Protein AF-A0A1Q7M6S1-F1 (afdb_monomer_lite)

Structure (mmCIF, N/CA/C/O backbone):
data_AF-A0A1Q7M6S1-F1
#
_entry.id   AF-A0A1Q7M6S1-F1
#
loop_
_atom_site.group_PDB
_atom_site.id
_atom_site.type_symbol
_atom_site.label_atom_id
_atom_site.label_alt_id
_atom_site.label_comp_id
_atom_site.label_asym_id
_atom_site.label_entity_id
_atom_site.label_seq_id
_atom_site.pdbx_PDB_ins_code
_atom_site.Cartn_x
_atom_site.Cartn_y
_atom_site.Cartn_z
_atom_site.occupancy
_atom_site.B_iso_or_equiv
_atom_site.auth_seq_id
_atom_site.auth_comp_id
_atom_site.auth_asym_id
_atom_site.auth_atom_id
_atom_site.pdbx_PDB_model_num
ATOM 1 N N . MET A 1 1 ? 21.112 -26.395 -6.728 1.00 44.16 1 MET A N 1
ATOM 2 C CA . MET A 1 1 ? 20.713 -24.973 -6.619 1.00 44.16 1 MET A CA 1
ATOM 3 C C . MET A 1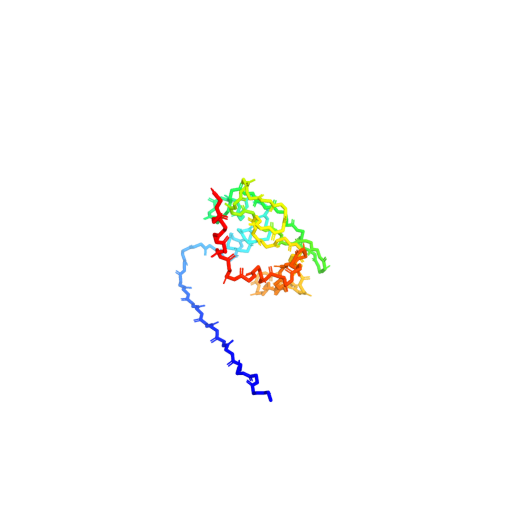 1 ? 20.182 -24.736 -5.214 1.00 44.16 1 MET A C 1
ATOM 5 O O . MET A 1 1 ? 19.075 -25.158 -4.916 1.00 44.16 1 MET A O 1
ATOM 9 N N . THR A 1 2 ? 20.977 -24.149 -4.324 1.00 46.16 2 THR A N 1
ATOM 10 C CA . THR A 1 2 ? 20.564 -23.868 -2.939 1.00 46.16 2 THR A CA 1
ATOM 11 C C . THR A 1 2 ? 19.919 -22.485 -2.897 1.00 46.16 2 THR A C 1
ATOM 13 O O . THR A 1 2 ? 20.611 -21.471 -2.947 1.00 46.16 2 THR A O 1
ATOM 16 N N . SER A 1 3 ? 18.586 -22.425 -2.869 1.00 63.75 3 SER A N 1
ATOM 17 C CA . SER A 1 3 ? 17.867 -21.166 -2.655 1.00 63.75 3 SER A CA 1
ATOM 18 C C . SER A 1 3 ? 17.940 -20.809 -1.169 1.00 63.75 3 SER A C 1
ATOM 20 O O . SER A 1 3 ? 17.355 -21.491 -0.333 1.00 63.75 3 SER A O 1
ATOM 22 N N . SER A 1 4 ? 18.712 -19.778 -0.823 1.00 74.31 4 SER A N 1
ATOM 23 C CA . SER A 1 4 ? 18.785 -19.257 0.546 1.00 74.31 4 SER A CA 1
ATOM 24 C C . SER A 1 4 ? 17.559 -18.385 0.821 1.00 74.31 4 SER A C 1
ATOM 26 O O . SER A 1 4 ? 17.367 -17.357 0.170 1.00 74.31 4 SER A O 1
ATOM 28 N N . SER A 1 5 ? 16.727 -18.775 1.789 1.00 83.38 5 SER A N 1
ATOM 29 C CA . SER A 1 5 ? 15.612 -17.951 2.259 1.00 83.38 5 SER A CA 1
ATOM 30 C C . SER A 1 5 ? 16.144 -16.761 3.060 1.00 83.38 5 SER A C 1
ATOM 32 O O . SER A 1 5 ? 16.684 -16.937 4.154 1.00 83.38 5 SER A O 1
ATOM 34 N N . LYS A 1 6 ? 15.981 -15.542 2.538 1.00 89.19 6 LYS A N 1
ATOM 35 C CA . LYS A 1 6 ? 16.321 -14.300 3.247 1.00 89.19 6 LYS A CA 1
ATOM 36 C C . LYS A 1 6 ? 15.040 -13.584 3.658 1.00 89.19 6 LYS A C 1
ATOM 38 O O . LYS A 1 6 ? 14.194 -13.309 2.814 1.00 89.19 6 LYS A O 1
ATOM 43 N N . ILE A 1 7 ? 14.908 -13.281 4.949 1.00 91.69 7 ILE A N 1
ATOM 44 C CA . ILE A 1 7 ? 13.747 -12.589 5.524 1.00 91.69 7 ILE A CA 1
ATOM 45 C C . ILE A 1 7 ? 14.250 -11.368 6.294 1.00 91.69 7 ILE A C 1
ATOM 47 O O . ILE A 1 7 ? 15.137 -11.495 7.135 1.00 91.69 7 ILE A O 1
ATOM 51 N N . VAL A 1 8 ? 13.662 -10.200 6.031 1.00 92.19 8 VAL A N 1
ATOM 52 C CA . VAL A 1 8 ? 13.932 -8.954 6.764 1.00 92.19 8 VAL A CA 1
ATOM 53 C C . VAL A 1 8 ? 12.712 -8.613 7.615 1.00 92.19 8 VAL A C 1
ATOM 55 O O . VAL A 1 8 ? 11.591 -8.617 7.112 1.00 92.19 8 VAL A O 1
ATOM 58 N N . ARG A 1 9 ? 12.921 -8.321 8.903 1.00 94.81 9 ARG A N 1
ATOM 59 C CA . ARG A 1 9 ? 11.871 -7.886 9.838 1.00 94.81 9 ARG A CA 1
ATOM 60 C C . ARG A 1 9 ? 12.226 -6.516 10.402 1.00 94.81 9 ARG A C 1
ATOM 62 O O . ARG A 1 9 ? 13.365 -6.297 10.802 1.00 94.81 9 ARG A O 1
ATOM 69 N N . LYS A 1 10 ? 11.251 -5.607 10.437 1.00 94.94 10 LYS A N 1
ATOM 70 C CA . LYS A 1 10 ? 11.385 -4.267 11.018 1.00 94.94 10 LYS A CA 1
ATOM 71 C C . LYS A 1 10 ? 10.110 -3.913 11.776 1.00 94.94 10 LYS A C 1
ATOM 73 O O . LYS A 1 10 ? 9.018 -4.192 11.291 1.00 94.94 10 LYS A O 1
ATOM 78 N N . GLN A 1 11 ? 10.263 -3.292 12.941 1.00 95.94 11 GLN A N 1
ATOM 79 C CA . GLN A 1 11 ? 9.168 -2.801 13.778 1.00 95.94 11 GLN A CA 1
ATOM 80 C C . GLN A 1 11 ? 9.517 -1.405 14.301 1.00 95.94 11 GLN A C 1
ATOM 82 O O . GLN A 1 11 ? 10.692 -1.071 14.446 1.00 95.94 11 GLN A O 1
ATOM 87 N N . THR A 1 12 ? 8.499 -0.581 14.538 1.00 94.38 12 THR A N 1
ATOM 88 C CA . THR A 1 12 ? 8.636 0.763 15.113 1.00 94.38 12 THR A CA 1
ATOM 89 C C . THR A 1 12 ? 7.354 1.138 15.849 1.00 94.38 12 THR A C 1
ATOM 91 O O . THR A 1 12 ? 6.289 0.609 15.533 1.00 94.38 12 THR A O 1
ATOM 94 N N . ILE A 1 13 ? 7.454 2.061 16.802 1.00 94.44 13 ILE A N 1
ATOM 95 C CA . ILE A 1 13 ? 6.308 2.671 17.488 1.00 94.44 13 ILE A CA 1
ATOM 96 C C . ILE A 1 13 ? 6.067 4.046 16.854 1.00 94.44 13 ILE A C 1
ATOM 98 O O . ILE A 1 13 ? 7.022 4.730 16.485 1.00 94.44 13 ILE A O 1
ATOM 102 N N . THR A 1 14 ? 4.805 4.440 16.685 1.00 91.12 14 THR A N 1
ATOM 103 C CA . THR A 1 14 ? 4.418 5.760 16.169 1.00 91.12 14 THR A CA 1
ATOM 104 C C . THR A 1 14 ? 3.297 6.352 17.016 1.00 91.12 14 THR A C 1
ATOM 106 O O . THR A 1 14 ? 2.590 5.619 17.703 1.00 91.12 14 THR A O 1
ATOM 109 N N . THR A 1 15 ? 3.135 7.673 16.970 1.00 95.69 15 THR A N 1
ATOM 110 C CA . THR A 1 15 ? 2.066 8.401 17.674 1.00 95.69 15 THR A CA 1
ATOM 111 C C . THR A 1 15 ? 0.750 8.441 16.892 1.00 95.69 15 THR A C 1
ATOM 113 O O . THR A 1 15 ? -0.268 8.866 17.432 1.00 95.69 15 THR A O 1
ATOM 116 N N . ALA A 1 16 ? 0.748 8.011 15.626 1.00 92.62 16 ALA A N 1
ATOM 117 C CA . ALA A 1 16 ? -0.458 7.940 14.809 1.00 92.62 16 ALA A CA 1
ATOM 118 C C . ALA A 1 16 ? -1.451 6.896 15.344 1.00 92.62 16 ALA A C 1
ATOM 120 O O . ALA A 1 16 ? -1.067 5.819 15.802 1.00 92.6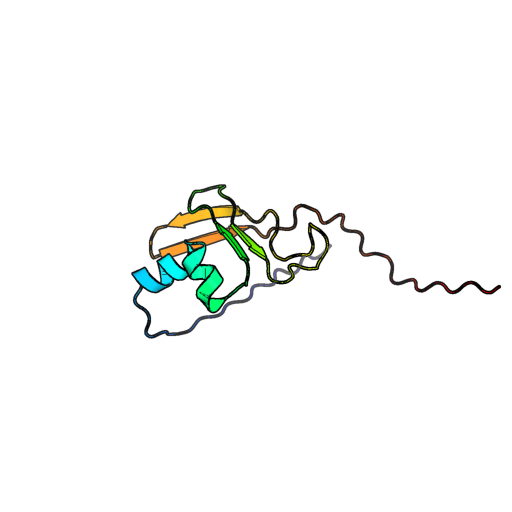2 16 ALA A O 1
ATOM 121 N N . THR A 1 17 ? -2.744 7.197 15.229 1.00 95.38 17 THR A N 1
ATOM 122 C CA . THR A 1 17 ? -3.805 6.230 15.521 1.00 95.38 17 THR A CA 1
ATOM 123 C C . THR A 1 17 ? -3.785 5.089 14.503 1.00 95.38 17 THR A C 1
ATOM 125 O O . THR A 1 17 ? -3.337 5.255 13.366 1.00 95.38 17 THR A O 1
ATOM 128 N N . LEU A 1 18 ? -4.316 3.928 14.893 1.00 93.81 18 LEU A N 1
ATOM 129 C CA . LEU A 1 18 ? -4.405 2.760 14.016 1.00 93.81 18 LEU A CA 1
ATOM 130 C C . LEU A 1 18 ? -5.177 3.060 12.722 1.00 93.81 18 LEU A C 1
ATOM 132 O O . LEU A 1 18 ? -4.772 2.632 11.646 1.00 93.81 18 LEU A O 1
ATOM 136 N N . GLU A 1 19 ? -6.265 3.824 12.819 1.00 94.56 19 GLU A N 1
ATOM 137 C CA . GLU A 1 19 ? -7.064 4.247 11.667 1.00 94.56 19 GLU A CA 1
ATOM 138 C C . GLU A 1 19 ? -6.272 5.153 10.717 1.00 94.56 19 GLU A C 1
ATOM 140 O O . GLU A 1 19 ? -6.269 4.921 9.509 1.00 94.56 19 GLU A O 1
ATOM 145 N N . ASN A 1 20 ? -5.533 6.130 11.253 1.00 94.06 20 ASN A N 1
ATOM 146 C CA . ASN A 1 20 ? -4.710 7.021 10.439 1.00 94.06 20 ASN A CA 1
ATOM 147 C C . ASN A 1 20 ? -3.562 6.265 9.773 1.00 94.06 20 ASN A C 1
ATOM 149 O O . ASN A 1 20 ? -3.308 6.472 8.590 1.00 94.06 20 ASN A O 1
ATOM 153 N N . ALA A 1 21 ? -2.897 5.363 10.499 1.00 94.31 21 ALA A N 1
ATOM 154 C CA . ALA A 1 21 ? -1.850 4.517 9.938 1.00 94.31 21 ALA A CA 1
ATOM 155 C C . ALA A 1 21 ? -2.401 3.608 8.830 1.00 94.31 21 ALA A C 1
ATOM 157 O O . ALA A 1 21 ? -1.785 3.475 7.776 1.00 94.31 21 ALA A O 1
ATOM 158 N N . TRP A 1 22 ? -3.584 3.027 9.035 1.00 94.69 22 TRP A N 1
ATOM 159 C CA . TRP A 1 22 ? -4.250 2.212 8.026 1.00 94.69 22 TRP A CA 1
ATOM 160 C C . TRP A 1 22 ? -4.583 3.029 6.776 1.00 94.69 22 TRP A C 1
ATOM 162 O O . TRP A 1 22 ? -4.143 2.685 5.680 1.00 94.69 22 TRP A O 1
ATOM 172 N N . LYS A 1 23 ? -5.267 4.168 6.94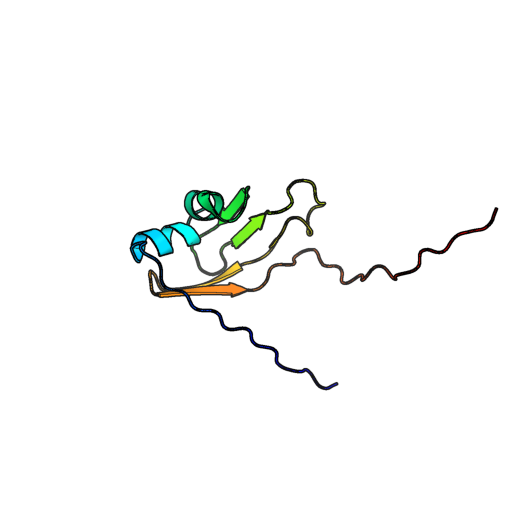3 1.00 94.56 23 LYS A N 1
ATOM 173 C CA . LYS A 1 23 ? -5.614 5.083 5.849 1.00 94.56 23 LYS A CA 1
ATOM 174 C C . LYS A 1 23 ? -4.371 5.587 5.113 1.00 94.56 23 LYS A C 1
ATOM 176 O O . LYS A 1 23 ? -4.407 5.706 3.888 1.00 94.56 23 LYS A O 1
ATOM 181 N N . ALA A 1 24 ? -3.275 5.836 5.830 1.00 94.94 24 ALA A N 1
ATOM 182 C CA . ALA A 1 24 ? -2.005 6.251 5.245 1.00 94.94 24 ALA A CA 1
ATOM 183 C C . ALA A 1 24 ? -1.444 5.215 4.260 1.00 94.94 24 ALA A C 1
ATOM 185 O O . ALA A 1 24 ? -0.816 5.608 3.288 1.00 94.94 24 ALA A O 1
ATOM 186 N N . TRP A 1 25 ? -1.691 3.918 4.464 1.00 93.56 25 TRP A N 1
ATOM 187 C CA . TRP A 1 25 ? -1.232 2.861 3.555 1.00 93.56 25 TRP A CA 1
ATOM 188 C C . TRP A 1 25 ? -2.287 2.423 2.529 1.00 93.56 25 TRP A C 1
ATOM 190 O O . TRP A 1 25 ? -1.931 2.025 1.426 1.00 93.56 25 TRP A O 1
ATOM 200 N N . THR A 1 26 ? -3.583 2.503 2.838 1.00 94.81 26 THR A N 1
ATOM 201 C CA . THR A 1 26 ? -4.651 1.994 1.953 1.00 94.81 26 THR A CA 1
ATOM 202 C C . THR A 1 26 ? -5.319 3.057 1.084 1.00 94.81 26 THR A C 1
ATOM 204 O O . THR A 1 26 ? -6.326 2.765 0.442 1.00 94.81 26 THR A O 1
ATOM 207 N N . SER A 1 27 ? -4.807 4.289 1.071 1.00 94.81 27 SER A N 1
ATOM 208 C CA . SER A 1 27 ? -5.319 5.370 0.223 1.00 94.81 27 SER A CA 1
ATOM 209 C C . SER A 1 27 ? -4.204 6.029 -0.578 1.00 94.81 27 SER A C 1
ATOM 211 O O . SER A 1 27 ? -3.064 6.133 -0.122 1.00 94.81 27 SER A O 1
ATOM 213 N N . VAL A 1 28 ? -4.548 6.507 -1.776 1.00 96.31 28 VAL A N 1
ATOM 214 C CA . VAL A 1 28 ? -3.609 7.235 -2.639 1.00 96.31 28 VAL A CA 1
ATOM 215 C C . VAL A 1 28 ? -3.117 8.503 -1.943 1.00 96.31 28 VAL A C 1
ATOM 217 O O . VAL A 1 28 ? -1.913 8.734 -1.888 1.00 96.31 28 VAL A O 1
ATOM 220 N N . GLU A 1 29 ? -4.022 9.287 -1.356 1.00 95.69 29 GLU A N 1
ATOM 221 C CA . GLU A 1 29 ? -3.693 10.510 -0.605 1.00 95.69 29 GLU A CA 1
ATOM 222 C C . GLU A 1 29 ? -2.768 10.217 0.582 1.00 95.69 29 GLU A C 1
ATOM 224 O O . GLU A 1 29 ? -1.780 10.914 0.803 1.00 95.69 29 GLU A O 1
ATOM 229 N N . GLY A 1 30 ? -3.050 9.138 1.314 1.00 95.06 30 GLY A N 1
ATOM 230 C CA . GLY A 1 30 ? -2.245 8.697 2.442 1.00 95.06 30 GLY A CA 1
ATOM 231 C C . GLY A 1 30 ? -0.816 8.363 2.032 1.00 95.06 30 GLY A C 1
ATOM 232 O O . GLY A 1 30 ? 0.128 8.962 2.542 1.00 95.06 30 GLY A O 1
ATOM 233 N N . VAL A 1 31 ? -0.649 7.459 1.065 1.00 95.12 31 VAL A N 1
ATOM 234 C CA . VAL A 1 31 ? 0.680 6.988 0.655 1.00 95.12 31 VAL A CA 1
ATOM 235 C C . VAL A 1 31 ? 1.482 8.108 -0.008 1.00 95.12 31 VAL A C 1
ATOM 237 O O . VAL A 1 31 ? 2.700 8.202 0.177 1.00 95.12 31 VAL A O 1
ATOM 240 N N . THR A 1 32 ? 0.807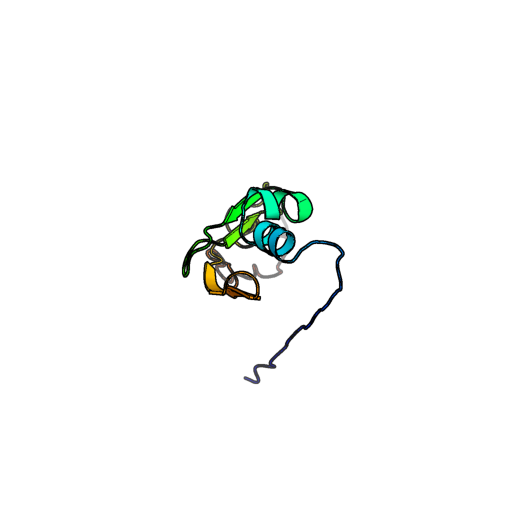 8.990 -0.750 1.00 96.31 32 THR A N 1
ATOM 241 C CA . THR A 1 32 ? 1.476 10.114 -1.413 1.00 96.31 32 THR A CA 1
ATOM 242 C C . THR A 1 32 ? 1.896 11.233 -0.464 1.00 96.31 32 THR A C 1
ATOM 244 O O . THR A 1 32 ? 2.830 11.968 -0.770 1.00 96.31 32 THR A O 1
ATOM 247 N N . SER A 1 33 ? 1.285 11.323 0.721 1.00 94.50 33 SER A N 1
ATOM 248 C CA . SER A 1 33 ? 1.642 12.337 1.721 1.00 94.50 33 SER A CA 1
ATOM 249 C C . SER A 1 33 ? 3.030 12.152 2.348 1.00 94.50 33 SER A C 1
ATOM 251 O O . SER A 1 33 ? 3.627 13.137 2.779 1.00 94.50 33 SER A O 1
ATOM 253 N N . PHE A 1 34 ? 3.559 10.920 2.413 1.00 92.00 34 PHE A N 1
ATOM 254 C CA . PHE A 1 34 ? 4.815 10.645 3.129 1.00 92.00 34 PHE A CA 1
ATOM 255 C C . PHE A 1 34 ? 5.804 9.725 2.405 1.00 92.00 34 PHE A C 1
ATOM 257 O O . PHE A 1 34 ? 6.979 9.716 2.773 1.00 92.00 34 PHE A O 1
ATOM 264 N N . PHE A 1 35 ? 5.367 8.923 1.426 1.00 91.88 35 PHE A N 1
ATOM 265 C CA . PHE A 1 35 ? 6.195 7.831 0.905 1.00 91.88 35 PHE A CA 1
ATOM 266 C C . PHE A 1 35 ? 6.629 8.012 -0.551 1.00 91.88 35 PHE A C 1
ATOM 268 O O . PHE A 1 35 ? 7.811 7.861 -0.856 1.00 91.88 35 PHE A O 1
ATOM 275 N N . VAL A 1 36 ? 5.700 8.328 -1.459 1.00 94.88 36 VAL A N 1
ATOM 276 C CA . VAL A 1 36 ? 5.988 8.462 -2.900 1.00 94.88 36 VAL A CA 1
ATOM 277 C C . VAL A 1 36 ? 5.252 9.642 -3.533 1.00 94.88 36 VAL A C 1
ATOM 279 O O . VAL A 1 36 ? 4.160 9.971 -3.101 1.00 94.88 36 VAL A O 1
ATOM 282 N N . PRO A 1 37 ? 5.777 10.261 -4.602 1.00 94.94 37 PRO A N 1
ATOM 283 C CA . PRO A 1 37 ? 5.110 11.386 -5.261 1.00 94.94 37 PRO A CA 1
ATOM 284 C C . PRO A 1 37 ? 3.814 10.999 -5.990 1.00 94.94 37 PRO A C 1
ATOM 286 O O . PRO A 1 37 ? 2.962 11.852 -6.219 1.00 94.94 37 PRO A O 1
ATOM 289 N N . LYS A 1 38 ? 3.659 9.732 -6.397 1.00 95.38 38 LYS A N 1
ATOM 290 C CA . LYS A 1 38 ? 2.457 9.235 -7.078 1.00 95.38 38 LYS A CA 1
ATOM 291 C C . LYS A 1 38 ? 2.207 7.778 -6.711 1.00 95.38 38 LYS A C 1
ATOM 293 O O . LYS A 1 38 ? 3.148 6.993 -6.592 1.00 95.38 38 LYS A O 1
ATOM 298 N N . ALA A 1 39 ? 0.938 7.412 -6.586 1.00 95.56 39 ALA A N 1
ATOM 299 C CA . ALA A 1 39 ? 0.513 6.050 -6.298 1.00 95.56 39 ALA A CA 1
ATOM 300 C C . ALA A 1 39 ? -0.770 5.696 -7.062 1.00 95.56 39 ALA A C 1
ATOM 302 O O . ALA A 1 39 ? -1.539 6.578 -7.446 1.00 95.56 39 ALA A O 1
ATOM 303 N N . ASN A 1 40 ? -0.990 4.402 -7.262 1.00 94.56 40 ASN A N 1
ATOM 304 C CA . ASN A 1 40 ? -2.222 3.802 -7.755 1.00 94.56 40 ASN A CA 1
ATOM 305 C C . ASN A 1 40 ? -2.590 2.652 -6.808 1.00 94.56 40 ASN A C 1
ATOM 307 O O . ASN A 1 40 ? -1.945 1.603 -6.826 1.00 94.56 40 ASN A O 1
ATOM 311 N N . VAL A 1 41 ? -3.560 2.890 -5.925 1.00 94.69 41 VAL A N 1
ATOM 312 C CA . VAL A 1 41 ? -3.905 1.985 -4.822 1.00 94.69 41 VAL A CA 1
ATOM 313 C C . VAL A 1 41 ? -5.391 1.665 -4.879 1.00 94.69 41 VAL A C 1
ATOM 315 O O . VAL A 1 41 ? -6.229 2.556 -4.765 1.00 94.69 41 VAL A O 1
ATOM 318 N N . GLU A 1 42 ? -5.701 0.381 -5.007 1.00 93.81 42 GLU A N 1
ATOM 319 C CA . GLU A 1 42 ? -7.041 -0.189 -4.940 1.00 93.81 42 GLU A CA 1
ATOM 320 C C . GLU A 1 42 ? -7.094 -1.097 -3.700 1.00 93.81 42 GLU A C 1
ATOM 322 O O . GLU A 1 42 ? -6.431 -2.132 -3.639 1.00 93.81 42 GLU A O 1
ATOM 327 N N . SER A 1 43 ? -7.865 -0.712 -2.680 1.00 89.94 43 SER A N 1
ATOM 328 C CA . SER A 1 43 ? -7.950 -1.397 -1.378 1.00 89.94 43 SER A CA 1
ATOM 329 C C . SER A 1 43 ? -8.821 -2.664 -1.404 1.00 89.94 43 SER A C 1
ATOM 331 O O . SER A 1 43 ? -9.613 -2.921 -0.499 1.00 89.94 43 SER A O 1
ATOM 333 N N . VAL A 1 44 ? -8.670 -3.476 -2.449 1.00 92.75 44 VAL A N 1
ATOM 33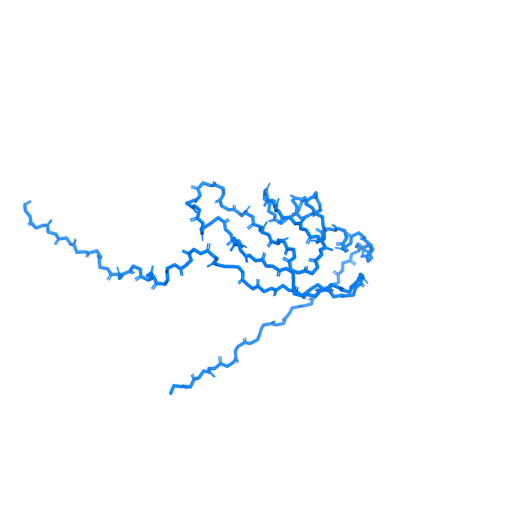4 C CA . VAL A 1 44 ? -9.404 -4.727 -2.671 1.00 92.75 44 VAL A CA 1
ATOM 335 C C . VAL A 1 44 ? -8.430 -5.851 -3.000 1.00 92.75 44 VAL A C 1
ATOM 337 O O . VAL A 1 44 ? -7.352 -5.611 -3.536 1.00 92.75 44 VAL A O 1
ATOM 340 N N . VAL A 1 45 ? -8.793 -7.095 -2.686 1.00 93.69 45 VAL A N 1
ATOM 341 C CA . VAL A 1 45 ? -7.973 -8.265 -3.037 1.00 93.69 45 VAL A CA 1
ATOM 342 C C . VAL A 1 45 ? -7.799 -8.340 -4.555 1.00 93.69 45 VAL A C 1
ATOM 344 O O . VAL A 1 45 ? -8.754 -8.158 -5.304 1.00 93.69 45 VAL A O 1
ATOM 347 N N . SER A 1 46 ? -6.574 -8.613 -5.008 1.00 90.75 46 SER A N 1
ATOM 348 C CA . SER A 1 46 ? -6.137 -8.546 -6.411 1.00 90.75 46 SER A CA 1
ATOM 349 C C . SER A 1 46 ? -6.131 -7.136 -7.024 1.00 90.75 46 SER A C 1
ATOM 351 O O . SER A 1 46 ? -5.769 -6.974 -8.191 1.00 90.75 46 SER A O 1
ATOM 353 N N . GLY A 1 47 ? -6.482 -6.113 -6.240 1.00 92.00 47 GLY A N 1
ATOM 354 C CA . GLY A 1 47 ? -6.396 -4.714 -6.633 1.00 92.00 47 GLY A CA 1
ATOM 355 C C . GLY A 1 47 ? -4.952 -4.261 -6.822 1.00 92.00 47 GLY A C 1
ATOM 356 O O . GLY A 1 47 ? -4.003 -4.860 -6.296 1.00 92.00 47 GLY A O 1
ATOM 357 N N . ARG A 1 48 ? -4.781 -3.195 -7.599 1.00 93.44 48 ARG A N 1
ATOM 358 C CA . ARG A 1 48 ? -3.473 -2.586 -7.860 1.00 93.44 48 ARG A CA 1
ATOM 359 C C . ARG A 1 48 ? -2.889 -1.934 -6.610 1.00 93.44 48 ARG A C 1
ATOM 361 O O . ARG A 1 48 ? -3.596 -1.302 -5.831 1.00 93.44 48 ARG A O 1
ATOM 368 N N . TYR A 1 49 ? -1.576 -2.050 -6.448 1.00 93.94 49 TYR A N 1
ATOM 369 C CA . TYR A 1 49 ? -0.827 -1.371 -5.396 1.00 93.94 49 TYR A CA 1
ATOM 370 C C . TYR A 1 49 ? 0.516 -0.868 -5.943 1.00 93.94 49 TYR A C 1
ATOM 372 O O . TYR A 1 49 ? 1.588 -1.377 -5.620 1.00 93.94 49 TYR A O 1
ATOM 380 N N . GLU A 1 50 ? 0.462 0.112 -6.838 1.00 93.38 50 GLU A N 1
ATOM 381 C CA . GLU A 1 50 ? 1.621 0.611 -7.582 1.00 93.38 50 GLU A CA 1
ATOM 382 C C . GLU A 1 50 ? 2.094 1.938 -6.994 1.00 93.38 50 GLU A C 1
ATOM 384 O O . GLU A 1 50 ? 1.349 2.915 -6.928 1.00 93.38 50 GLU A O 1
ATOM 389 N N . LEU A 1 51 ? 3.350 1.983 -6.566 1.00 92.62 51 LEU A N 1
ATOM 390 C CA . LEU A 1 51 ? 3.978 3.140 -5.947 1.00 92.62 51 LEU A CA 1
ATOM 391 C C . LEU A 1 51 ? 5.086 3.633 -6.870 1.00 92.62 51 LEU A C 1
ATOM 393 O O . LEU A 1 51 ? 6.002 2.875 -7.196 1.00 92.62 51 LEU A O 1
ATOM 397 N N . PHE A 1 52 ? 5.009 4.893 -7.289 1.00 92.62 52 PHE A N 1
ATOM 398 C CA . PHE A 1 52 ? 5.917 5.476 -8.271 1.00 92.62 52 PHE A CA 1
ATOM 399 C C . PHE A 1 52 ? 6.862 6.461 -7.582 1.00 92.62 52 PHE A C 1
ATOM 401 O O . PHE A 1 52 ? 6.469 7.578 -7.254 1.00 92.62 52 PHE A O 1
ATOM 408 N N . SER A 1 53 ? 8.117 6.065 -7.372 1.00 90.62 53 SER A N 1
ATOM 409 C CA . SER A 1 53 ? 9.163 6.927 -6.803 1.00 90.62 53 SER A CA 1
ATOM 410 C C . SER A 1 53 ? 9.950 7.685 -7.875 1.00 90.62 53 SER A C 1
ATOM 412 O O . SER A 1 53 ? 10.403 8.801 -7.633 1.00 90.62 53 SER A O 1
ATOM 414 N N . SER A 1 54 ? 10.085 7.109 -9.075 1.00 89.50 54 SER A N 1
ATOM 415 C CA . SER A 1 54 ? 10.916 7.636 -10.166 1.00 89.50 54 SER A CA 1
ATOM 416 C C . SER A 1 54 ? 10.083 7.956 -11.407 1.00 89.50 54 SER A C 1
ATOM 418 O O . SER A 1 54 ? 10.109 7.230 -12.394 1.00 89.50 54 SER A O 1
ATOM 420 N N . LEU A 1 55 ? 9.361 9.079 -11.390 1.00 89.56 55 LEU A N 1
ATOM 421 C CA . LEU A 1 55 ? 8.412 9.455 -12.457 1.00 89.56 55 LEU A CA 1
ATOM 422 C C . LEU A 1 55 ? 9.042 9.673 -13.843 1.00 89.56 55 LEU A C 1
ATOM 424 O O . LEU A 1 55 ? 8.346 9.596 -14.850 1.00 89.56 55 LEU A O 1
ATOM 428 N N . LYS A 1 56 ? 10.346 9.962 -13.900 1.00 90.75 56 LYS A N 1
ATOM 429 C CA . LYS A 1 56 ? 11.090 10.145 -15.159 1.00 90.75 56 LYS A CA 1
ATOM 430 C C . LYS A 1 56 ? 11.655 8.836 -15.718 1.00 90.75 56 LYS A C 1
ATOM 432 O O . LYS A 1 56 ? 12.177 8.839 -16.829 1.00 90.75 56 LYS A O 1
ATOM 437 N N . ALA A 1 57 ? 11.605 7.744 -14.954 1.00 87.75 57 ALA A N 1
ATOM 438 C CA . ALA A 1 57 ? 12.103 6.457 -15.419 1.00 87.75 57 ALA A CA 1
ATOM 439 C C . ALA A 1 57 ? 11.159 5.864 -16.483 1.00 87.75 57 ALA A C 1
ATOM 441 O O . ALA A 1 57 ? 9.957 6.157 -16.476 1.00 87.75 57 ALA A O 1
ATOM 442 N N . PRO A 1 58 ? 11.668 5.017 -17.394 1.00 87.25 58 PRO A N 1
ATOM 443 C CA . PRO A 1 58 ? 10.821 4.259 -18.304 1.00 87.25 58 PRO A CA 1
ATOM 444 C C . PRO A 1 58 ? 9.795 3.418 -17.539 1.00 87.25 58 PRO A C 1
ATOM 446 O O . PRO A 1 58 ? 10.044 2.988 -16.411 1.00 87.25 58 PRO A O 1
ATOM 449 N N . LYS A 1 59 ? 8.654 3.148 -18.176 1.00 84.19 59 LYS A N 1
ATOM 450 C CA . LYS A 1 59 ? 7.642 2.228 -17.646 1.00 84.19 59 LYS A CA 1
ATOM 451 C C . LYS A 1 59 ? 8.284 0.876 -17.294 1.00 84.19 59 LYS A C 1
ATOM 453 O O . LYS A 1 59 ? 9.100 0.361 -18.057 1.00 84.19 59 LYS A O 1
ATOM 458 N N . GLY A 1 60 ? 7.928 0.321 -16.145 1.00 83.44 60 GLY A N 1
ATOM 459 C CA . GLY A 1 60 ? 8.533 -0.863 -15.528 1.00 83.44 60 GLY A CA 1
ATOM 460 C C . GLY A 1 60 ? 9.697 -0.565 -14.568 1.00 83.44 60 GLY A C 1
ATOM 461 O O . GLY A 1 60 ? 10.135 -1.469 -13.857 1.00 83.44 60 GLY A O 1
ATOM 462 N N . PHE A 1 61 ? 10.201 0.675 -14.533 1.00 84.56 61 PHE A N 1
ATOM 463 C CA . PHE A 1 61 ? 11.310 1.113 -13.673 1.00 84.56 61 PHE A CA 1
ATOM 464 C C . PHE A 1 61 ? 10.934 2.281 -12.752 1.00 84.56 61 PHE A C 1
ATOM 466 O O . PHE A 1 61 ? 11.801 2.859 -12.096 1.00 84.56 61 PHE A O 1
ATOM 473 N N . GLN A 1 62 ? 9.655 2.652 -12.690 1.00 89.31 62 GLN A N 1
ATOM 474 C CA . GLN A 1 62 ? 9.207 3.810 -11.917 1.00 89.31 62 GLN A CA 1
ATOM 475 C C . GLN A 1 62 ? 8.985 3.485 -10.434 1.00 89.31 62 GLN A C 1
ATOM 477 O O . GLN A 1 62 ? 8.907 4.403 -9.613 1.00 89.31 62 GLN A O 1
ATOM 482 N N . GLY A 1 63 ? 8.906 2.198 -10.079 1.00 89.88 63 GLY A N 1
ATOM 483 C CA . GLY A 1 63 ? 8.747 1.727 -8.705 1.00 89.88 63 GLY A CA 1
ATOM 484 C C . GLY A 1 63 ? 8.179 0.311 -8.643 1.00 89.88 63 GLY A C 1
ATOM 485 O O . GLY A 1 63 ? 8.819 -0.629 -9.107 1.00 89.88 63 GLY A O 1
ATOM 486 N N . THR A 1 64 ? 6.990 0.147 -8.058 1.00 91.69 64 THR A N 1
ATOM 487 C CA . THR A 1 64 ? 6.357 -1.170 -7.825 1.00 91.69 64 THR A CA 1
ATOM 488 C C . THR A 1 64 ? 5.282 -1.519 -8.859 1.00 91.69 64 THR A C 1
ATOM 490 O O . THR A 1 64 ? 4.230 -2.056 -8.518 1.00 91.69 64 THR A O 1
ATOM 493 N N . GLU A 1 65 ? 5.521 -1.204 -10.129 1.00 90.25 65 GLU A N 1
ATOM 494 C CA . GLU A 1 65 ? 4.570 -1.452 -11.224 1.00 90.25 65 GLU A CA 1
ATOM 495 C C . GLU A 1 65 ? 4.152 -2.935 -11.302 1.00 90.25 65 GLU A C 1
ATOM 497 O O . GLU A 1 65 ? 4.990 -3.844 -11.254 1.00 90.25 65 GLU A O 1
ATOM 502 N N . GLY A 1 66 ? 2.840 -3.186 -11.386 1.00 88.75 66 GLY A N 1
ATOM 503 C CA . GLY A 1 66 ? 2.259 -4.535 -11.349 1.00 88.75 66 GLY A CA 1
ATOM 504 C C . GLY A 1 66 ? 2.154 -5.179 -9.959 1.00 88.75 66 GLY A C 1
ATOM 505 O O . GLY A 1 66 ? 1.806 -6.354 -9.851 1.00 88.75 66 GLY A O 1
ATOM 506 N N . CYS A 1 67 ? 2.461 -4.453 -8.880 1.00 91.88 67 CYS A N 1
ATOM 507 C CA . CYS A 1 67 ? 2.257 -4.938 -7.513 1.00 91.88 67 CYS A CA 1
ATOM 508 C C . CYS A 1 67 ? 0.757 -5.017 -7.204 1.00 91.88 67 CYS A C 1
ATOM 510 O O . CYS A 1 67 ? -0.018 -4.147 -7.611 1.00 91.88 67 CYS A O 1
ATOM 512 N N . LYS A 1 68 ? 0.348 -6.070 -6.488 1.00 92.56 68 LYS A N 1
ATOM 513 C CA . LYS A 1 68 ? -1.061 -6.357 -6.186 1.00 92.56 68 LYS A CA 1
ATOM 514 C C . LYS A 1 68 ? -1.275 -6.645 -4.711 1.00 92.56 68 LYS A C 1
ATOM 516 O O . LYS A 1 68 ? -0.399 -7.198 -4.038 1.00 92.56 68 LYS A O 1
ATOM 521 N N . VAL A 1 69 ? -2.472 -6.321 -4.239 1.00 93.69 69 VAL A N 1
ATOM 522 C CA . VAL A 1 69 ? -2.950 -6.709 -2.912 1.00 93.69 69 VAL A CA 1
ATOM 523 C C . VAL A 1 69 ? -3.282 -8.200 -2.924 1.00 93.69 69 VAL A C 1
ATOM 525 O O . VAL A 1 69 ? -4.136 -8.648 -3.683 1.00 93.69 69 VAL A O 1
ATOM 528 N N . LEU A 1 70 ? -2.612 -8.982 -2.083 1.00 93.56 70 LEU A N 1
ATOM 529 C CA . LEU A 1 70 ? -2.879 -10.416 -1.933 1.00 93.56 70 LEU A CA 1
ATOM 530 C C . LEU A 1 70 ? -4.019 -10.685 -0.956 1.00 93.56 70 LEU A C 1
ATOM 532 O O . LEU A 1 70 ? -4.857 -11.547 -1.191 1.00 93.56 70 LEU A O 1
ATOM 536 N N . ALA A 1 71 ? -4.016 -9.960 0.155 1.00 93.75 71 ALA A N 1
ATOM 537 C CA . ALA A 1 71 ? -5.002 -10.074 1.211 1.00 93.75 71 ALA A CA 1
ATOM 538 C C . ALA A 1 71 ? -5.019 -8.773 2.015 1.00 93.75 71 ALA A C 1
ATOM 540 O O . ALA A 1 71 ? -3.999 -8.088 2.145 1.00 93.75 71 ALA A O 1
ATOM 541 N N . LEU A 1 72 ? -6.190 -8.444 2.548 1.00 93.12 72 LEU A N 1
ATOM 542 C CA . LEU A 1 72 ? -6.420 -7.241 3.329 1.00 93.12 72 LEU A CA 1
ATOM 543 C C . LEU A 1 72 ? -7.321 -7.588 4.512 1.00 93.12 72 LEU A C 1
ATOM 545 O O . LEU A 1 72 ? -8.458 -8.014 4.333 1.00 93.12 72 LEU A O 1
ATOM 549 N N . GLU A 1 73 ? -6.798 -7.382 5.714 1.00 94.06 73 GLU A N 1
ATOM 550 C CA . GLU A 1 73 ? -7.547 -7.429 6.964 1.00 94.06 73 GLU A CA 1
ATOM 551 C C . GLU A 1 73 ? -7.569 -6.015 7.553 1.00 94.06 73 GLU A C 1
ATOM 553 O O . GLU A 1 73 ? -6.525 -5.554 8.035 1.00 94.06 73 GLU A O 1
ATOM 558 N N . PRO A 1 74 ? -8.719 -5.313 7.513 1.00 92.75 74 PRO A N 1
ATOM 559 C CA . PRO A 1 74 ? -8.827 -3.937 7.977 1.00 92.75 74 PRO A CA 1
ATOM 560 C C . PRO A 1 74 ? -8.193 -3.726 9.351 1.00 92.75 74 PRO A C 1
ATOM 562 O O . PRO A 1 74 ? -8.491 -4.449 10.301 1.00 92.75 74 PRO A O 1
ATOM 565 N N . GLN A 1 75 ? -7.306 -2.731 9.436 1.00 91.56 75 GLN A N 1
ATOM 566 C CA . GLN A 1 75 ? -6.629 -2.312 10.668 1.00 91.56 75 GLN A CA 1
ATOM 567 C C . GLN A 1 75 ? -5.759 -3.401 11.328 1.00 91.56 75 GLN A C 1
ATOM 569 O O . GLN A 1 75 ? -5.442 -3.300 12.512 1.00 91.56 75 GLN A O 1
ATOM 574 N N . LYS A 1 76 ? -5.351 -4.433 10.579 1.00 92.75 76 LYS A N 1
ATOM 575 C CA . LYS A 1 76 ? -4.475 -5.505 11.078 1.00 92.75 76 LYS A CA 1
ATOM 576 C C . LYS A 1 76 ? -3.329 -5.802 10.124 1.00 92.75 76 LYS A C 1
ATOM 578 O O . LYS A 1 76 ? -2.170 -5.606 10.484 1.00 92.75 76 LYS A O 1
ATOM 583 N N . HIS A 1 77 ? -3.647 -6.241 8.907 1.00 92.88 77 HIS A N 1
ATOM 584 C CA . HIS A 1 77 ? -2.648 -6.732 7.962 1.00 92.88 77 HIS A CA 1
ATOM 585 C C . HIS A 1 77 ? -2.956 -6.310 6.527 1.00 92.88 77 HIS A C 1
ATOM 587 O O . HIS A 1 77 ? -4.082 -6.430 6.046 1.00 92.88 77 HIS A O 1
ATOM 593 N N . LEU A 1 78 ? -1.913 -5.874 5.827 1.00 92.06 78 LEU A N 1
ATOM 594 C CA . LEU A 1 78 ? -1.915 -5.640 4.389 1.00 92.06 78 LEU A CA 1
ATOM 595 C C . LEU A 1 78 ? -0.829 -6.521 3.770 1.00 92.06 78 LEU A C 1
ATOM 597 O O . LEU A 1 78 ? 0.355 -6.347 4.063 1.00 92.06 78 LEU A O 1
ATOM 601 N N . TYR A 1 79 ? -1.231 -7.466 2.925 1.00 93.19 79 TYR A N 1
ATOM 602 C CA . TYR A 1 79 ? -0.315 -8.367 2.234 1.00 93.19 79 TYR A CA 1
ATOM 603 C C . TYR A 1 79 ? -0.188 -7.954 0.774 1.00 93.19 79 TYR A C 1
ATOM 605 O O . TYR A 1 79 ? -1.185 -7.829 0.062 1.00 93.19 79 TYR A O 1
ATOM 613 N N . LEU A 1 80 ? 1.048 -7.774 0.320 1.00 91.50 80 LEU A N 1
ATOM 614 C CA . LEU A 1 80 ? 1.371 -7.307 -1.024 1.00 91.50 80 LEU A CA 1
ATOM 615 C C . LEU A 1 80 ? 2.312 -8.300 -1.696 1.00 91.50 80 LEU A C 1
ATOM 617 O O . LEU A 1 80 ? 3.225 -8.828 -1.058 1.00 91.50 80 LEU A O 1
ATOM 621 N N . TRP A 1 81 ? 2.116 -8.525 -2.991 1.00 85.25 81 TRP A N 1
ATOM 622 C CA . TRP A 1 81 ? 3.056 -9.288 -3.805 1.00 85.25 81 TRP A CA 1
ATOM 623 C C . TRP A 1 81 ? 3.874 -8.360 -4.686 1.00 85.25 81 TRP A C 1
ATOM 625 O O . TRP A 1 81 ? 3.316 -7.523 -5.395 1.00 85.25 81 TRP A O 1
ATOM 635 N N . GLY A 1 82 ? 5.197 -8.542 -4.646 1.00 75.12 82 GLY A N 1
ATOM 636 C CA . GLY A 1 82 ? 6.156 -7.682 -5.328 1.00 75.12 82 GLY A CA 1
ATOM 637 C C . GLY A 1 82 ? 5.835 -7.499 -6.811 1.00 75.12 82 GLY A C 1
ATOM 638 O O . GLY A 1 82 ? 5.846 -8.455 -7.584 1.00 75.12 82 GLY A O 1
ATOM 639 N N . GLY A 1 83 ? 5.590 -6.247 -7.195 1.00 56.19 83 GLY A N 1
ATOM 640 C CA . GLY A 1 83 ? 5.405 -5.829 -8.580 1.00 56.19 83 GLY A CA 1
ATOM 641 C C . GLY A 1 83 ? 6.724 -5.701 -9.315 1.00 56.19 83 GLY A C 1
ATOM 642 O O . GLY A 1 83 ? 7.677 -5.139 -8.774 1.00 56.19 83 GLY A O 1
ATOM 643 N N . CYS A 1 84 ? 6.751 -6.248 -10.528 1.00 49.78 84 CYS A N 1
ATOM 644 C CA . CYS A 1 84 ? 7.757 -6.057 -11.570 1.00 49.78 84 CYS A CA 1
ATOM 645 C C . CYS A 1 84 ? 7.178 -6.526 -12.913 1.00 49.78 84 CYS A C 1
ATOM 647 O O . CYS A 1 84 ? 7.787 -7.323 -13.634 1.00 49.78 84 CYS A O 1
ATOM 649 N N . GLU A 1 85 ? 5.962 -6.086 -13.231 1.00 42.38 85 GLU A N 1
ATOM 650 C CA . GLU A 1 85 ? 5.333 -6.413 -14.510 1.00 42.38 85 GLU A CA 1
ATOM 651 C C . GLU A 1 85 ? 6.003 -5.570 -15.606 1.00 42.38 85 GLU A C 1
ATOM 653 O O . GLU A 1 85 ? 5.714 -4.391 -15.787 1.00 42.38 85 GLU A O 1
ATOM 658 N N . GLY A 1 86 ? 7.016 -6.162 -16.248 1.00 43.31 86 GLY A N 1
ATOM 659 C CA . GLY A 1 86 ? 7.933 -5.473 -17.163 1.00 43.31 86 GLY A CA 1
ATOM 660 C C . GLY A 1 86 ? 9.414 -5.807 -16.962 1.00 43.31 86 GLY A C 1
ATOM 661 O O . GLY A 1 86 ? 10.225 -5.477 -17.827 1.00 43.31 86 GLY A O 1
ATOM 662 N N . ARG A 1 87 ? 9.797 -6.539 -15.901 1.00 42.44 87 ARG A N 1
ATOM 663 C CA . ARG A 1 87 ? 11.111 -7.199 -15.883 1.00 42.44 87 ARG A CA 1
ATOM 664 C C . ARG A 1 87 ? 11.106 -8.351 -16.886 1.00 42.44 87 ARG A C 1
ATOM 666 O O . ARG A 1 87 ? 10.972 -9.515 -16.525 1.00 42.44 87 ARG A O 1
ATOM 673 N N . SER A 1 88 ? 11.399 -8.025 -18.143 1.00 34.50 88 SER A N 1
ATOM 674 C CA . SER A 1 88 ? 12.431 -8.801 -18.815 1.00 34.50 88 SER A CA 1
ATOM 675 C C . SER A 1 88 ? 13.623 -8.790 -17.865 1.00 34.50 88 SER A C 1
ATOM 677 O O . SER A 1 88 ? 14.263 -7.759 -17.657 1.00 34.50 88 SER A O 1
ATOM 679 N N . CYS A 1 89 ? 13.883 -9.919 -17.218 1.00 36.75 89 CYS A N 1
ATOM 680 C CA . CYS A 1 89 ? 15.180 -10.217 -16.642 1.00 36.75 89 CYS A CA 1
ATOM 681 C C . CYS A 1 89 ? 16.218 -10.288 -17.779 1.00 36.75 89 CYS A C 1
ATOM 683 O O . CYS A 1 89 ? 16.772 -11.337 -18.067 1.00 36.75 89 CYS A O 1
ATOM 685 N N . LYS A 1 90 ? 16.475 -9.168 -18.449 1.00 32.41 90 LYS A N 1
ATOM 686 C CA . LYS A 1 90 ? 17.806 -8.799 -18.897 1.00 32.41 90 LYS A CA 1
ATOM 687 C C . LYS A 1 90 ? 18.204 -7.714 -17.899 1.00 32.41 90 LYS A C 1
ATOM 689 O O . LYS A 1 90 ? 17.883 -6.549 -18.068 1.00 32.41 90 LYS A O 1
ATOM 694 N N . VAL A 1 91 ? 18.820 -8.050 -16.764 1.00 36.97 91 VAL A N 1
ATOM 695 C CA . VAL A 1 91 ? 20.290 -8.125 -16.738 1.00 36.97 91 VAL A CA 1
ATOM 696 C C . VAL A 1 91 ? 20.861 -7.830 -18.122 1.00 36.97 91 VAL A C 1
ATOM 698 O O . VAL A 1 91 ? 21.199 -8.726 -18.888 1.00 36.97 91 VAL A O 1
ATOM 701 N N . GLY A 1 92 ? 20.867 -6.546 -18.492 1.00 27.28 92 GLY A N 1
ATOM 702 C CA . GLY A 1 92 ? 21.778 -6.104 -19.530 1.00 27.28 92 GLY A CA 1
ATOM 703 C C . GLY A 1 92 ? 23.156 -6.609 -19.105 1.00 27.28 92 GLY A C 1
ATOM 704 O O . GLY A 1 92 ? 23.532 -6.388 -17.945 1.00 27.28 92 GLY A O 1
ATOM 705 N N . PRO A 1 93 ? 23.865 -7.371 -19.953 1.00 32.28 93 PRO A N 1
ATOM 706 C CA . PRO A 1 93 ? 25.216 -7.755 -19.624 1.00 32.28 93 PRO A CA 1
ATOM 707 C C . PRO A 1 93 ? 25.978 -6.465 -19.356 1.00 32.28 93 PRO A C 1
ATOM 709 O O . PRO A 1 93 ? 25.885 -5.482 -20.094 1.00 32.28 93 PRO A O 1
ATOM 712 N N . ARG A 1 94 ? 26.713 -6.468 -18.253 1.00 38.16 94 ARG A N 1
ATOM 713 C CA . ARG A 1 94 ? 27.781 -5.517 -18.012 1.00 38.16 94 ARG A CA 1
ATOM 714 C C . ARG A 1 94 ? 28.827 -5.750 -19.104 1.00 38.16 94 ARG A C 1
ATOM 716 O O . ARG A 1 94 ? 29.771 -6.500 -18.909 1.00 38.16 94 ARG A O 1
ATOM 723 N N . SER A 1 95 ? 28.619 -5.155 -20.268 1.00 30.70 95 SER A N 1
ATOM 724 C CA . SER A 1 95 ? 29.599 -5.061 -21.339 1.00 30.70 95 SER A CA 1
ATOM 725 C C . SER A 1 95 ? 29.456 -3.681 -21.959 1.00 30.70 95 SER A C 1
ATOM 727 O O . SER A 1 95 ? 28.786 -3.488 -22.971 1.00 30.70 95 SER A O 1
ATOM 729 N N . LEU A 1 96 ? 30.099 -2.712 -21.308 1.00 31.39 96 LEU A N 1
ATOM 730 C CA . LEU A 1 96 ? 30.689 -1.588 -22.015 1.00 31.39 96 LEU A CA 1
ATOM 731 C C . LEU A 1 96 ? 31.752 -2.204 -22.936 1.00 31.39 96 LEU A C 1
ATOM 733 O O . LEU A 1 96 ? 32.875 -2.457 -22.511 1.00 31.39 96 LEU A O 1
ATOM 737 N N . TRP A 1 97 ? 31.351 -2.572 -24.149 1.00 26.31 97 TRP A N 1
ATOM 738 C CA . TRP A 1 97 ? 32.277 -2.928 -25.214 1.00 26.31 97 TRP A CA 1
ATOM 739 C C . TRP A 1 97 ? 32.513 -1.647 -26.010 1.00 26.31 97 TRP A C 1
ATOM 741 O O . TRP A 1 97 ? 31.573 -1.083 -26.565 1.00 26.31 97 TRP A O 1
ATOM 751 N N . ILE A 1 98 ? 33.751 -1.158 -25.981 1.00 40.47 98 ILE A N 1
ATOM 752 C CA . ILE A 1 98 ? 34.243 -0.092 -26.855 1.00 40.47 98 ILE A CA 1
ATOM 753 C C . ILE A 1 98 ? 34.718 -0.762 -28.151 1.00 40.47 98 ILE A C 1
ATOM 755 O O . ILE A 1 98 ? 35.650 -1.561 -28.081 1.00 40.47 98 ILE A O 1
ATOM 759 N N . PRO A 1 99 ? 34.167 -0.429 -29.327 1.00 30.86 99 PRO A N 1
ATOM 760 C CA . PRO A 1 99 ? 34.937 -0.363 -30.563 1.00 30.86 99 PRO A CA 1
ATOM 761 C C . PRO A 1 99 ? 35.377 1.107 -30.734 1.00 30.86 99 PRO A C 1
ATOM 763 O O . PRO A 1 99 ? 34.549 2.007 -30.678 1.00 30.86 99 PRO A O 1
ATOM 766 N N . GLY A 1 100 ? 36.656 1.463 -30.833 1.00 40.72 100 GLY A N 1
ATOM 767 C CA . GLY A 1 100 ? 37.646 0.793 -31.664 1.00 40.72 100 GLY A CA 1
ATOM 768 C C . GLY A 1 100 ? 37.340 1.110 -33.126 1.00 40.72 100 GLY A C 1
ATOM 769 O O . GLY A 1 100 ? 36.849 0.236 -33.835 1.00 40.72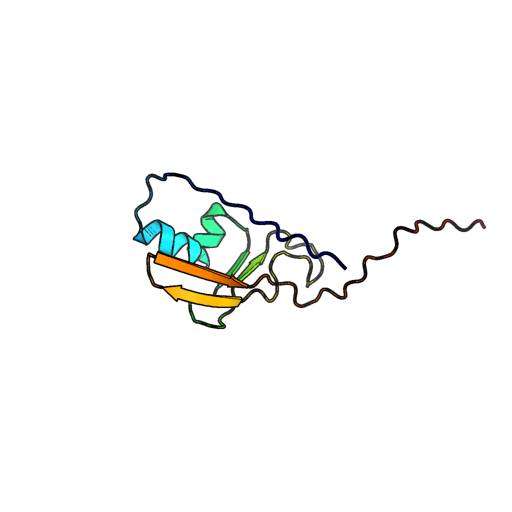 100 GLY A O 1
ATOM 770 N N . GLY A 1 101 ? 37.562 2.366 -33.519 1.00 36.78 101 GLY A N 1
ATOM 771 C CA . GLY A 1 101 ? 37.402 2.906 -34.869 1.00 36.78 101 GLY A CA 1
ATOM 772 C C . GLY A 1 101 ? 37.949 4.320 -34.919 1.00 36.78 101 GLY A C 1
ATOM 773 O O . GLY A 1 101 ? 37.336 5.178 -34.248 1.00 36.78 101 GLY A O 1
#

Sequence (101 aa):
MTSSSKIVRKQTITTATLENAWKAWTSVEGVTSFFVPKANVESVVSGRYELFSSLKAPKGFQGTEGCKVLALEPQKHLYLWGGCEGRSCKVGPRSLWIPGG

Secondary structure (DSSP, 8-state):
--------------SS-HHHHHHHHHSHHHHHHHT-SEEEE--STT-BEEEES-TTSPTTSSBSTT-EEEEEETTTEEEEE---TT---------------

Radius of gyration: 17.94 Å; chains: 1; bounding box: 47×37×52 Å

pLDDT: mean 80.5, std 22.45, range [26.31, 96.31]

Foldseek 3Di:
DDDDDDDDDDDDDDPDDLQLVQCLQQDQCNVCVPPAVGWDHDNDAQGDTGGARQPPDPPQPRGQAQKGFHDDDRSPDTDIDGHRPPPPPPPPDPDPDDDDD